Protein AF-A0A6M0C4G6-F1 (afdb_monomer_lite)

Radius of gyration: 16.26 Å; chains: 1; bounding box: 46×38×46 Å

Sequence (170 aa):
TSAQAKAVPDAPDVRMTTCKVRLADSQNDSQTIYLYQEQAMSANLGAPYRQRFLRLAPSADGQKVESASFKTLDPKSWVGLCQKPQAERTIRSRDMESKHCSVFLVPIENGFLGNTQPGGCPTNFRGAVKITNTIRLNATGMDTLDRGFDGEGNLIWGAKERPYQFRKSN

Secondary structure (DSSP, 8-state):
-HHHHHHSTT---EEEEEEEEEETTS---TT-EEEEEEEEETT-TTS-SEEEEEEEEE-TTSSSEEEEEEEES-HHHHTTGGGS-GGG-EE-GGGEEEEEEEEEEEEETTEEEEEEPTT-EE--GGG-SEEEEEEEEETTEEEEEEEEE-TT--EEES-SS--EEEE---

Foldseek 3Di:
DVVCPVVDPPDFQKDKDKDWAAAPPDDDDVQKTKMKMFIDGPVCLQDTPDIWIWIWGQDPVNQWTKTWTWGFPDVNVCRCLRVDPRVSRYDYPVRTDPGFFIWTWHDDPFGTWTKTPVQATADPPPQFRHKIKIWDDGPFGIWMWIFGAHPVGDTPDTDPPHTDDDGDDD

Structure (mmCIF, N/CA/C/O backbone):
data_AF-A0A6M0C4G6-F1
#
_entry.id   AF-A0A6M0C4G6-F1
#
loop_
_atom_site.group_PDB
_atom_site.id
_atom_site.type_symbol
_atom_site.label_atom_id
_atom_site.label_alt_id
_atom_site.label_comp_id
_atom_site.label_asym_id
_atom_site.label_entity_id
_atom_site.label_seq_id
_atom_site.pdbx_PDB_ins_code
_atom_site.Cartn_x
_atom_site.Cartn_y
_atom_site.Cartn_z
_atom_site.occupancy
_atom_site.B_iso_or_equiv
_atom_site.auth_seq_id
_atom_site.auth_comp_id
_atom_site.auth_asym_id
_atom_site.auth_atom_id
_atom_site.pdbx_PDB_model_num
ATOM 1 N N . THR A 1 1 ? -5.066 -1.066 -11.857 1.00 95.94 1 THR A N 1
ATOM 2 C CA . THR A 1 1 ? -4.243 -0.405 -12.887 1.00 95.94 1 THR A CA 1
ATOM 3 C C . THR A 1 1 ? -4.824 -0.580 -14.283 1.00 95.94 1 THR A C 1
ATOM 5 O O . THR A 1 1 ? -4.120 -0.383 -15.261 1.00 95.94 1 THR A O 1
ATOM 8 N N . SER A 1 2 ? -6.121 -0.871 -14.426 1.00 96.00 2 SER A N 1
ATOM 9 C CA . SER A 1 2 ? -6.701 -1.338 -15.692 1.00 96.00 2 SER A CA 1
ATOM 10 C C . SER A 1 2 ? -6.545 -0.364 -16.865 1.00 96.00 2 SER A C 1
ATOM 12 O O . SER A 1 2 ? -6.267 -0.797 -17.976 1.00 96.00 2 SER A O 1
ATOM 14 N N . ALA A 1 3 ? -6.656 0.951 -16.637 1.00 95.94 3 ALA A N 1
ATOM 15 C CA . ALA A 1 3 ? -6.401 1.945 -17.685 1.00 95.94 3 ALA A CA 1
ATOM 16 C C . ALA A 1 3 ? -4.941 1.904 -18.182 1.00 95.94 3 ALA A C 1
ATOM 18 O O . ALA A 1 3 ? -4.698 1.927 -19.384 1.00 95.94 3 ALA A O 1
ATOM 19 N N . GLN A 1 4 ? -3.979 1.768 -17.264 1.00 95.94 4 GLN A N 1
ATOM 20 C CA . GLN A 1 4 ? -2.562 1.616 -17.595 1.00 95.94 4 GLN A CA 1
ATOM 21 C C . GLN A 1 4 ? -2.297 0.299 -18.334 1.00 95.94 4 GLN A C 1
ATOM 23 O O . GLN A 1 4 ? -1.595 0.313 -19.337 1.00 95.94 4 GLN A O 1
ATOM 28 N N . ALA A 1 5 ? -2.885 -0.811 -17.881 1.00 95.75 5 ALA A N 1
ATOM 29 C CA . ALA A 1 5 ? -2.735 -2.125 -18.512 1.00 95.75 5 ALA A CA 1
ATOM 30 C C . ALA A 1 5 ? -3.264 -2.164 -19.957 1.00 95.75 5 ALA A C 1
ATOM 32 O O . ALA A 1 5 ? -2.698 -2.840 -20.805 1.00 95.75 5 ALA A O 1
ATOM 33 N N . LYS A 1 6 ? -4.322 -1.399 -20.262 1.00 96.19 6 LYS A N 1
ATOM 34 C CA . LYS A 1 6 ? -4.834 -1.245 -21.635 1.00 96.19 6 LYS A CA 1
ATOM 35 C C . LYS A 1 6 ? -3.913 -0.411 -22.529 1.00 96.19 6 LYS A C 1
ATOM 37 O O . LYS A 1 6 ? -3.844 -0.663 -23.724 1.00 96.19 6 LYS A O 1
ATOM 42 N N . ALA A 1 7 ? -3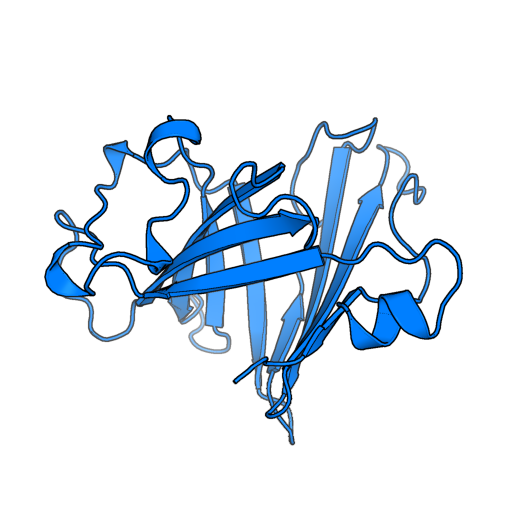.263 0.605 -21.965 1.00 96.12 7 ALA A N 1
ATOM 43 C CA . ALA A 1 7 ? -2.453 1.560 -22.721 1.00 96.12 7 ALA A CA 1
ATOM 44 C C . ALA A 1 7 ? -0.993 1.118 -22.906 1.00 96.12 7 ALA A C 1
ATOM 46 O O . ALA A 1 7 ? -0.309 1.609 -23.800 1.00 96.12 7 ALA A O 1
ATOM 47 N N . VAL A 1 8 ? -0.494 0.236 -22.041 1.00 93.62 8 VAL A N 1
ATOM 48 C CA . VAL A 1 8 ? 0.918 -0.138 -21.975 1.00 93.62 8 VAL A CA 1
ATOM 49 C C . VAL A 1 8 ? 1.044 -1.653 -22.145 1.00 93.62 8 VAL A C 1
ATOM 51 O O . VAL A 1 8 ? 0.585 -2.380 -21.262 1.00 93.62 8 VAL A O 1
ATOM 54 N N . PRO A 1 9 ? 1.696 -2.136 -23.221 1.00 91.69 9 PRO A N 1
ATOM 55 C CA . PRO A 1 9 ? 1.974 -3.558 -23.397 1.00 91.69 9 PRO A CA 1
ATOM 56 C C . PRO A 1 9 ? 2.662 -4.156 -22.167 1.00 91.69 9 PRO A C 1
ATOM 58 O O . PRO A 1 9 ? 3.514 -3.510 -21.550 1.00 91.69 9 PRO A O 1
ATOM 61 N N . ASP A 1 10 ? 2.248 -5.366 -21.794 1.00 88.94 10 ASP A N 1
ATOM 62 C CA . ASP A 1 10 ? 2.753 -6.145 -20.654 1.00 88.94 10 ASP A CA 1
ATOM 63 C C . ASP A 1 10 ? 2.579 -5.505 -19.265 1.00 88.94 10 ASP A C 1
ATOM 65 O O . ASP A 1 10 ? 2.985 -6.087 -18.253 1.00 88.94 10 ASP A O 1
ATOM 69 N N . ALA A 1 11 ? 1.950 -4.327 -19.161 1.00 92.38 11 ALA A N 1
ATOM 70 C CA . ALA A 1 11 ? 1.618 -3.763 -17.863 1.00 92.38 11 ALA A CA 1
ATOM 71 C C . ALA A 1 11 ? 0.510 -4.606 -17.206 1.00 92.38 11 ALA A C 1
ATOM 73 O O . ALA A 1 11 ? -0.558 -4.797 -17.792 1.00 92.38 11 ALA A O 1
ATOM 74 N N . PRO A 1 12 ? 0.719 -5.103 -15.977 1.00 93.44 12 PRO A N 1
ATOM 75 C CA . PRO A 1 12 ? -0.245 -5.985 -15.338 1.00 93.44 12 PRO A CA 1
ATOM 76 C C . PRO A 1 12 ? -1.522 -5.227 -14.956 1.00 93.44 12 PRO A C 1
ATOM 78 O O . PRO A 1 12 ? -1.481 -4.126 -14.391 1.00 93.44 12 PRO A O 1
ATOM 81 N N . ASP A 1 13 ? -2.672 -5.853 -15.205 1.00 96.75 13 ASP A N 1
ATOM 82 C CA . ASP A 1 13 ? -3.959 -5.386 -14.696 1.00 96.75 13 ASP A CA 1
ATOM 83 C C . ASP A 1 13 ? -4.171 -5.894 -13.265 1.00 96.75 13 ASP A C 1
ATOM 85 O O . ASP A 1 13 ? -4.595 -7.027 -13.028 1.00 96.75 13 ASP A O 1
ATOM 89 N N . VAL A 1 14 ? -3.831 -5.040 -12.305 1.00 97.06 14 VAL A N 1
ATOM 90 C CA . VAL A 1 14 ? -3.906 -5.303 -10.869 1.00 97.06 14 VAL A CA 1
ATOM 91 C C . VAL A 1 14 ? -5.049 -4.507 -10.257 1.00 97.06 14 VAL A C 1
ATOM 93 O O . VAL A 1 14 ? -5.119 -3.281 -10.410 1.00 97.06 14 VAL A O 1
ATOM 96 N N . ARG A 1 15 ? -5.888 -5.166 -9.463 1.00 97.31 15 ARG A N 1
ATOM 97 C CA . ARG A 1 15 ? -6.842 -4.517 -8.565 1.00 97.31 15 ARG A CA 1
ATOM 98 C C . ARG A 1 15 ? -6.265 -4.449 -7.157 1.00 97.31 15 ARG A C 1
ATOM 100 O O . ARG A 1 15 ? -5.757 -5.439 -6.639 1.00 97.31 15 ARG A O 1
ATOM 107 N N . MET A 1 16 ? -6.361 -3.270 -6.549 1.00 97.44 16 MET A N 1
ATOM 108 C CA . MET A 1 16 ? -6.092 -3.067 -5.130 1.00 97.44 16 MET A CA 1
ATOM 109 C C . MET A 1 16 ? -7.407 -2.731 -4.436 1.00 97.44 16 MET A C 1
ATOM 111 O O . MET A 1 16 ? -8.082 -1.784 -4.844 1.00 97.44 16 MET A O 1
ATOM 115 N N . THR A 1 17 ? -7.756 -3.496 -3.408 1.00 97.06 17 THR A N 1
ATOM 116 C CA . THR A 1 17 ? -8.945 -3.264 -2.584 1.00 97.06 17 THR A CA 1
ATOM 117 C C . THR A 1 17 ? -8.482 -2.940 -1.173 1.00 97.06 17 THR A C 1
ATOM 119 O O . THR A 1 17 ? -7.741 -3.719 -0.576 1.00 97.06 17 THR A O 1
ATOM 122 N N . THR A 1 18 ? -8.917 -1.798 -0.643 1.00 97.12 18 THR A N 1
ATOM 123 C CA . THR A 1 18 ? -8.549 -1.335 0.698 1.00 97.12 18 THR A CA 1
ATOM 124 C C . THR A 1 18 ? -9.803 -0.928 1.456 1.00 97.12 18 THR A C 1
ATOM 126 O O . THR A 1 18 ? -10.655 -0.226 0.914 1.00 97.12 18 THR A O 1
ATOM 129 N N . CYS A 1 19 ? -9.920 -1.337 2.715 1.00 97.75 19 CYS A N 1
ATOM 130 C CA . CYS A 1 19 ? -11.048 -0.986 3.571 1.00 97.75 19 CYS A CA 1
ATOM 131 C C . CYS A 1 19 ? -10.608 -0.743 5.013 1.00 97.75 19 CYS A C 1
ATOM 133 O O . CYS A 1 19 ? -9.617 -1.301 5.480 1.00 97.75 19 CYS A O 1
ATOM 135 N N . LYS A 1 20 ? -11.381 0.076 5.736 1.00 97.50 20 LYS A N 1
ATOM 136 C CA . LYS A 1 20 ? -11.206 0.261 7.178 1.00 97.50 20 LYS A CA 1
ATOM 137 C C . LYS A 1 20 ? -11.584 -1.018 7.924 1.00 97.50 20 LYS A C 1
ATOM 139 O O . LYS A 1 20 ? -12.613 -1.629 7.621 1.00 97.50 20 LYS A O 1
ATOM 144 N N . VAL A 1 21 ? -10.765 -1.372 8.908 1.00 97.19 21 VAL A N 1
ATOM 145 C CA . VAL A 1 21 ? -10.994 -2.479 9.842 1.00 97.19 21 VAL A CA 1
ATOM 146 C C . VAL A 1 21 ? -10.936 -1.964 11.278 1.00 97.19 21 VAL A C 1
ATOM 148 O O . VAL A 1 21 ? -10.357 -0.912 11.556 1.00 97.19 21 VAL A O 1
ATOM 151 N N . ARG A 1 22 ? -11.551 -2.699 12.201 1.00 95.56 22 ARG A N 1
ATOM 152 C CA . ARG A 1 22 ? -11.493 -2.429 13.639 1.00 95.56 22 ARG A CA 1
ATOM 153 C C . ARG A 1 22 ? -10.488 -3.370 14.291 1.00 95.56 22 ARG A C 1
ATOM 155 O O . ARG A 1 22 ? -10.634 -4.582 14.168 1.00 95.56 22 ARG A O 1
ATOM 162 N N . LEU A 1 23 ? -9.517 -2.822 15.016 1.00 95.06 23 LEU A N 1
ATOM 163 C CA . LEU A 1 23 ? -8.632 -3.609 15.872 1.00 95.06 23 LEU A CA 1
ATOM 164 C C . LEU A 1 23 ? -9.326 -3.841 17.222 1.00 95.06 23 LEU A C 1
ATOM 166 O O . LEU A 1 23 ? -9.609 -2.885 17.940 1.00 95.06 23 LEU A O 1
ATOM 170 N N . ALA A 1 24 ? -9.676 -5.091 17.530 1.00 94.19 24 ALA A N 1
ATOM 171 C CA . ALA A 1 24 ? -10.536 -5.432 18.669 1.00 94.19 24 ALA A CA 1
ATOM 172 C C . ALA A 1 24 ? -9.885 -5.189 20.037 1.00 94.19 24 ALA A C 1
ATOM 174 O O . ALA A 1 24 ? -10.585 -4.931 21.009 1.00 94.19 24 ALA A O 1
ATOM 175 N N . ASP A 1 25 ? -8.566 -5.311 20.092 1.00 92.06 25 ASP A N 1
ATOM 176 C CA . ASP A 1 25 ? -7.709 -5.221 21.273 1.00 92.06 25 ASP A CA 1
ATOM 177 C C . ASP A 1 25 ? -6.954 -3.883 21.358 1.00 92.06 25 ASP A C 1
ATOM 179 O O . ASP A 1 25 ? -6.072 -3.716 22.196 1.00 92.06 25 ASP A O 1
ATOM 183 N N . SER A 1 26 ? -7.303 -2.912 20.507 1.00 84.75 26 SER A N 1
ATOM 184 C CA . SER A 1 26 ? -6.768 -1.553 20.590 1.00 84.75 26 SER A CA 1
ATOM 185 C C . SER A 1 26 ? -7.469 -0.764 21.684 1.00 84.75 26 SER A C 1
ATOM 187 O O . SER A 1 26 ? -8.696 -0.790 21.786 1.00 84.75 26 SER A O 1
ATOM 189 N N . GLN A 1 27 ? -6.705 0.050 22.411 1.00 77.19 27 GLN A N 1
ATOM 190 C CA . GLN A 1 27 ? -7.290 1.197 23.097 1.00 77.19 27 GLN A CA 1
ATOM 191 C C . GLN A 1 27 ? -7.842 2.163 22.041 1.00 77.19 27 GLN A C 1
ATOM 193 O O . GLN A 1 27 ? -7.260 2.288 20.957 1.00 77.19 27 GLN A O 1
ATOM 198 N N . ASN A 1 28 ? -8.979 2.801 22.323 1.00 67.12 28 ASN A N 1
ATOM 199 C CA . ASN A 1 28 ? -9.562 3.806 21.434 1.00 67.12 28 ASN A CA 1
ATOM 200 C C . ASN A 1 28 ? -8.600 4.997 21.312 1.00 67.12 28 ASN A C 1
ATOM 202 O O . ASN A 1 28 ? -8.594 5.886 22.156 1.00 67.12 28 ASN A O 1
ATOM 206 N N . ASP A 1 29 ? -7.802 5.005 20.249 1.00 80.88 29 ASP A N 1
ATOM 207 C CA . ASP A 1 29 ? -7.014 6.150 19.812 1.00 80.88 29 ASP A CA 1
ATOM 208 C C . ASP A 1 29 ? -7.692 6.752 18.579 1.00 80.88 29 ASP A C 1
ATOM 210 O O . ASP A 1 29 ? -7.770 6.122 17.520 1.00 80.88 29 ASP A O 1
ATOM 214 N N . SER A 1 30 ? -8.209 7.971 18.725 1.00 83.81 30 SER A N 1
ATOM 215 C CA . SER A 1 30 ? -8.912 8.682 17.657 1.00 83.81 30 SER A CA 1
ATOM 216 C C . SER A 1 30 ? -7.998 9.080 16.494 1.00 83.81 30 SER A C 1
ATOM 218 O O . SER A 1 30 ? -8.504 9.376 15.410 1.00 83.81 30 SER A O 1
ATOM 220 N N . GLN A 1 31 ? -6.675 9.063 16.686 1.00 89.75 31 GLN A N 1
ATOM 221 C CA . GLN A 1 31 ? -5.692 9.426 15.665 1.00 89.75 31 GLN A CA 1
ATOM 222 C C . GLN A 1 31 ? -5.162 8.225 14.874 1.00 89.75 31 GLN A C 1
ATOM 224 O O . GLN A 1 31 ? -4.470 8.416 13.871 1.00 89.75 31 GLN A O 1
ATOM 229 N N . THR A 1 32 ? -5.512 6.999 15.275 1.00 95.12 32 THR A N 1
ATOM 230 C CA . THR A 1 32 ? -5.064 5.777 14.606 1.00 95.12 32 THR A CA 1
ATOM 231 C C . THR A 1 32 ? -6.171 5.164 13.746 1.00 95.12 32 THR A C 1
ATOM 233 O O . THR A 1 32 ? -7.294 4.917 14.188 1.00 95.12 32 THR A O 1
ATOM 236 N N . ILE A 1 33 ? -5.841 4.850 12.491 1.00 96.50 33 ILE A N 1
ATOM 237 C CA . ILE A 1 33 ? -6.727 4.148 11.557 1.00 96.50 33 ILE A CA 1
ATOM 238 C C . ILE A 1 33 ? -6.084 2.826 11.152 1.00 96.50 33 ILE A C 1
ATOM 240 O O . ILE A 1 33 ? -4.945 2.794 10.692 1.00 96.50 33 ILE A O 1
ATOM 244 N N . TYR A 1 34 ? -6.849 1.740 11.244 1.00 97.12 34 TYR A N 1
ATOM 245 C CA . TYR A 1 34 ? -6.453 0.441 10.712 1.00 97.12 34 TYR A CA 1
ATOM 246 C C . TYR A 1 34 ? -7.149 0.170 9.382 1.00 97.12 34 TYR A C 1
ATOM 248 O O . TYR A 1 34 ? -8.362 0.354 9.242 1.00 97.12 34 TYR A O 1
ATOM 256 N N . LEU A 1 35 ? -6.373 -0.290 8.405 1.00 98.12 35 LEU A N 1
ATOM 257 C CA . LEU A 1 35 ? -6.854 -0.713 7.098 1.00 98.12 35 LEU A CA 1
ATOM 258 C C . LEU A 1 35 ? -6.438 -2.159 6.836 1.00 98.12 35 LEU A C 1
ATOM 260 O O . LEU A 1 35 ? -5.374 -2.603 7.264 1.00 98.12 35 LEU A O 1
ATOM 264 N N . TYR A 1 36 ? -7.249 -2.868 6.067 1.00 98.31 36 TYR A N 1
ATOM 265 C CA . TYR A 1 36 ? -6.839 -4.080 5.373 1.00 98.31 36 TYR A CA 1
ATOM 266 C C . TYR A 1 36 ? -6.748 -3.778 3.879 1.00 98.31 36 TYR A C 1
ATOM 268 O O . TYR A 1 36 ? -7.592 -3.057 3.341 1.00 98.31 36 TYR A O 1
ATOM 276 N N . GLN A 1 37 ? -5.711 -4.301 3.229 1.00 98.12 37 GLN A N 1
ATOM 277 C CA . GLN A 1 37 ? -5.445 -4.110 1.810 1.00 98.12 37 GLN A CA 1
ATOM 278 C C . GLN A 1 37 ? -5.083 -5.437 1.146 1.00 98.12 37 GLN A C 1
ATOM 280 O O . GLN A 1 37 ? -4.150 -6.117 1.577 1.00 98.12 37 GLN A O 1
ATOM 285 N N . GLU A 1 38 ? -5.737 -5.732 0.029 1.00 97.56 38 GLU A N 1
ATOM 286 C CA . GLU A 1 38 ? -5.425 -6.847 -0.864 1.00 97.56 38 GLU A CA 1
ATOM 287 C C . GLU A 1 38 ? -5.057 -6.340 -2.265 1.00 97.56 38 GLU A C 1
ATOM 289 O O . GLU A 1 38 ? -5.577 -5.329 -2.743 1.00 97.56 38 GLU A O 1
ATOM 294 N N . GLN A 1 39 ? -4.133 -7.038 -2.921 1.00 97.69 39 GLN A N 1
ATOM 295 C CA . GLN A 1 39 ? -3.777 -6.846 -4.323 1.00 97.69 39 GLN A CA 1
ATOM 296 C C . GLN A 1 39 ? -3.919 -8.179 -5.054 1.00 97.69 39 GLN A C 1
ATOM 298 O O . GLN A 1 39 ? -3.357 -9.191 -4.625 1.00 97.69 39 GLN A O 1
ATOM 303 N N . ALA A 1 40 ? -4.651 -8.162 -6.160 1.00 97.81 40 ALA A N 1
ATOM 304 C CA . ALA A 1 40 ? -4.921 -9.323 -6.994 1.00 97.81 40 ALA A CA 1
ATOM 305 C C . ALA A 1 40 ? -4.857 -8.937 -8.474 1.00 97.81 40 ALA A C 1
ATOM 307 O O . ALA A 1 40 ? -5.049 -7.773 -8.830 1.00 97.81 40 ALA A O 1
ATOM 308 N N . MET A 1 41 ? -4.624 -9.913 -9.348 1.00 97.75 41 MET A N 1
ATOM 309 C CA . MET A 1 41 ? -4.854 -9.707 -10.779 1.00 97.75 41 MET A CA 1
ATOM 310 C C . MET A 1 41 ? -6.350 -9.485 -11.005 1.00 97.75 41 MET A C 1
ATOM 312 O O . MET A 1 41 ? -7.164 -10.203 -10.426 1.00 97.75 41 MET A O 1
ATOM 316 N N . SER A 1 42 ? -6.728 -8.534 -11.860 1.00 96.00 42 SER A N 1
ATOM 317 C CA . SER A 1 42 ? -8.141 -8.213 -12.120 1.00 96.00 42 SER A CA 1
ATOM 318 C C . SER A 1 42 ? -8.943 -9.424 -12.618 1.00 96.00 42 SER A C 1
ATOM 320 O O . SER A 1 42 ? -10.126 -9.535 -12.317 1.00 96.00 42 SER A O 1
ATOM 322 N N . ALA A 1 43 ? -8.288 -10.368 -13.301 1.00 96.19 43 ALA A N 1
ATOM 323 C CA . ALA A 1 43 ? -8.883 -11.624 -13.758 1.00 96.19 43 ALA A CA 1
ATOM 324 C C . ALA A 1 43 ? -9.105 -12.675 -12.646 1.00 96.19 43 ALA A C 1
ATOM 326 O O . ALA A 1 43 ? -9.799 -13.659 -12.879 1.00 96.19 43 ALA A O 1
ATOM 327 N N . ASN A 1 44 ? -8.518 -12.509 -11.454 1.00 96.62 44 ASN A N 1
ATOM 328 C CA . ASN A 1 44 ? -8.622 -13.476 -10.358 1.00 96.62 44 ASN A CA 1
ATOM 329 C C . ASN A 1 44 ? -8.605 -12.791 -8.980 1.00 96.62 44 ASN A C 1
ATOM 331 O O . ASN A 1 44 ? -7.650 -12.903 -8.209 1.00 96.62 44 ASN A O 1
ATOM 335 N N . LEU A 1 45 ? -9.688 -12.075 -8.664 1.00 95.62 45 LEU A N 1
ATOM 336 C CA . LEU A 1 45 ? -9.824 -11.349 -7.395 1.00 95.62 45 LEU A CA 1
ATOM 337 C C . LEU A 1 45 ? -9.895 -12.267 -6.163 1.00 95.62 45 LEU A C 1
ATOM 339 O O . LEU A 1 45 ? -9.578 -11.825 -5.065 1.00 95.62 45 LEU A O 1
ATOM 343 N N . GLY A 1 46 ? -10.271 -13.539 -6.339 1.00 96.44 46 GLY A N 1
ATOM 344 C CA . GLY A 1 46 ? -10.343 -14.529 -5.258 1.00 96.44 46 GLY A CA 1
ATOM 345 C C . GLY A 1 46 ? -8.986 -15.087 -4.816 1.00 96.44 46 GLY A C 1
ATOM 346 O O . GLY A 1 46 ? -8.928 -15.838 -3.847 1.00 96.44 46 GLY A O 1
ATOM 347 N N . ALA A 1 47 ? -7.893 -14.733 -5.498 1.00 97.06 47 ALA A N 1
ATOM 348 C CA . ALA A 1 47 ? -6.543 -15.179 -5.163 1.00 97.06 47 ALA A CA 1
ATOM 349 C C . ALA A 1 47 ? -5.566 -13.989 -5.086 1.00 97.06 47 ALA A C 1
ATOM 351 O O . ALA A 1 47 ? -4.684 -13.847 -5.942 1.00 97.06 47 ALA A O 1
ATOM 352 N N . PRO A 1 48 ? -5.702 -13.102 -4.080 1.00 97.88 48 PRO A N 1
ATOM 353 C CA . PRO A 1 48 ? -4.789 -11.980 -3.917 1.00 97.88 48 PRO A CA 1
ATOM 354 C C . PRO A 1 48 ? -3.366 -12.466 -3.633 1.00 97.88 48 PRO A C 1
ATOM 356 O O . PRO A 1 48 ? -3.117 -13.213 -2.686 1.00 97.88 48 PRO A O 1
ATOM 359 N N . TYR A 1 49 ? -2.408 -11.991 -4.429 1.00 95.69 49 TYR A N 1
ATOM 360 C CA . TYR A 1 49 ? -0.992 -12.338 -4.284 1.00 95.69 49 TYR A CA 1
ATOM 361 C C . TYR A 1 49 ? -0.302 -11.544 -3.166 1.00 95.69 49 TYR A C 1
ATOM 363 O O . TYR A 1 49 ? 0.803 -11.885 -2.739 1.00 95.69 49 TYR A O 1
ATOM 371 N N . ARG A 1 50 ? -0.922 -10.457 -2.688 1.00 95.12 50 ARG A N 1
ATOM 372 C CA . ARG A 1 50 ? -0.410 -9.654 -1.574 1.00 95.12 50 ARG A CA 1
ATOM 373 C C . ARG A 1 50 ? -1.553 -9.149 -0.710 1.00 95.12 50 ARG A C 1
ATOM 375 O O . ARG A 1 50 ? -2.467 -8.502 -1.204 1.00 95.12 50 ARG A O 1
ATOM 382 N N . GLN A 1 51 ? -1.438 -9.383 0.590 1.00 97.69 51 GLN A N 1
ATOM 383 C CA . GLN A 1 51 ? -2.358 -8.885 1.609 1.00 97.69 51 GLN A CA 1
ATOM 384 C C . GLN A 1 51 ? -1.566 -8.213 2.729 1.00 97.69 51 GLN A C 1
ATOM 386 O O . GLN A 1 51 ? -0.479 -8.688 3.079 1.00 97.69 51 GLN A O 1
ATOM 391 N N . ARG A 1 52 ? -2.056 -7.095 3.267 1.00 97.31 52 ARG A N 1
ATOM 392 C CA . ARG A 1 52 ? -1.433 -6.372 4.385 1.00 97.31 52 ARG A CA 1
ATOM 393 C C . ARG A 1 52 ? -2.494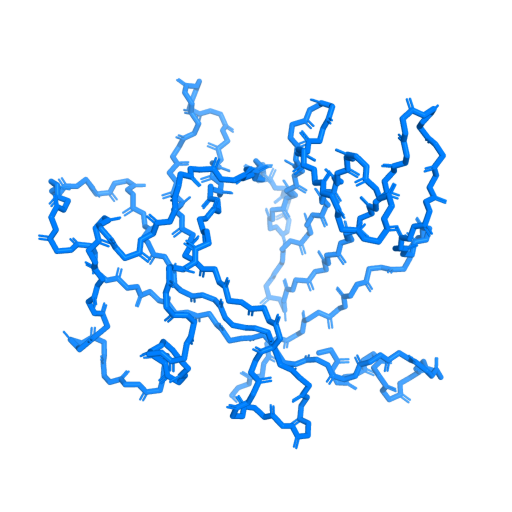 -5.772 5.294 1.00 97.31 52 ARG A C 1
ATOM 395 O O . ARG A 1 52 ? -3.479 -5.219 4.810 1.00 97.31 52 ARG A O 1
ATOM 402 N N . PHE A 1 53 ? -2.218 -5.784 6.591 1.00 98.00 53 PHE A N 1
ATOM 403 C CA . PHE A 1 53 ? -2.809 -4.810 7.498 1.00 98.00 53 PHE A CA 1
ATOM 404 C C . PHE A 1 53 ? -1.943 -3.554 7.495 1.00 98.00 53 PHE A C 1
ATOM 406 O O . PHE A 1 53 ? -0.712 -3.638 7.436 1.00 98.00 53 PHE A O 1
ATOM 413 N N . LEU A 1 54 ? -2.585 -2.393 7.519 1.00 97.75 54 LEU A N 1
ATOM 414 C CA . LEU A 1 54 ? -1.930 -1.096 7.594 1.00 97.75 54 LEU A CA 1
ATOM 415 C C . LEU A 1 54 ? -2.420 -0.360 8.837 1.00 97.75 54 LEU A C 1
ATOM 417 O O . LEU A 1 54 ? -3.617 -0.357 9.120 1.00 97.75 54 LEU A O 1
ATOM 421 N N . ARG A 1 55 ? -1.505 0.301 9.539 1.00 97.19 55 ARG A N 1
ATOM 422 C CA . ARG A 1 55 ? -1.818 1.280 10.580 1.00 97.19 55 ARG A CA 1
ATOM 423 C C . ARG A 1 55 ? -1.398 2.653 10.080 1.00 97.19 55 ARG A C 1
ATOM 425 O O . ARG A 1 55 ? -0.217 2.851 9.806 1.00 97.19 55 ARG A O 1
ATOM 432 N N . LEU A 1 56 ? -2.350 3.572 9.991 1.00 97.38 56 LEU A N 1
ATOM 433 C CA . LEU A 1 56 ? -2.106 4.990 9.767 1.00 97.38 56 LEU A CA 1
ATOM 434 C C . LEU A 1 56 ? -2.144 5.707 11.115 1.00 97.38 56 LEU A C 1
ATOM 436 O O . LEU A 1 56 ? -3.150 5.609 11.815 1.00 97.38 56 LEU A O 1
ATOM 440 N N . ALA A 1 57 ? -1.072 6.406 11.463 1.00 96.75 57 ALA A N 1
ATOM 441 C CA . ALA A 1 57 ? -0.982 7.229 12.668 1.00 96.75 57 ALA A CA 1
ATOM 442 C C . ALA A 1 57 ? -0.006 8.398 12.430 1.00 96.75 57 ALA A C 1
ATOM 444 O O . ALA A 1 57 ? 0.823 8.307 11.518 1.00 96.75 57 ALA A O 1
ATOM 445 N N . PRO A 1 58 ? -0.063 9.487 13.214 1.00 96.69 58 PRO A N 1
ATOM 446 C CA . PRO A 1 58 ? 0.989 10.500 13.202 1.00 96.69 58 PRO A CA 1
ATOM 447 C C . PRO A 1 58 ? 2.374 9.875 13.444 1.00 96.69 58 PRO A C 1
ATOM 449 O O . PRO A 1 58 ? 2.515 8.936 14.230 1.00 96.69 58 PRO A O 1
ATOM 452 N N . SER A 1 59 ? 3.409 10.377 12.767 1.00 94.75 59 SER A N 1
ATOM 453 C CA . SER A 1 59 ? 4.798 10.037 13.089 1.00 94.75 59 SER A CA 1
ATOM 454 C C . SER A 1 59 ? 5.177 10.558 14.478 1.00 94.75 59 SER A C 1
ATOM 456 O O . SER A 1 59 ? 4.512 11.432 15.024 1.00 94.75 59 SER A O 1
ATOM 458 N N . ALA A 1 60 ? 6.271 10.045 15.048 1.00 90.69 60 ALA A N 1
ATOM 459 C CA . ALA A 1 60 ? 6.712 10.416 16.397 1.00 90.69 60 ALA A CA 1
ATOM 460 C C . ALA A 1 60 ? 6.964 11.929 16.582 1.00 90.69 60 ALA A C 1
ATOM 462 O O . ALA A 1 60 ? 6.789 12.448 17.677 1.00 90.69 60 ALA A O 1
ATOM 463 N N . ASP A 1 61 ? 7.349 12.633 15.514 1.00 91.81 61 ASP A N 1
ATOM 464 C CA . ASP A 1 61 ? 7.542 14.091 15.477 1.00 91.81 61 ASP A CA 1
ATOM 465 C C . ASP A 1 61 ? 6.263 14.882 15.115 1.00 91.81 61 ASP A C 1
ATOM 467 O O . ASP A 1 61 ? 6.282 16.112 15.044 1.00 91.81 61 ASP A O 1
ATOM 471 N N . GLY A 1 62 ? 5.155 14.187 14.837 1.00 92.50 62 GLY A N 1
ATOM 472 C CA . GLY A 1 62 ? 3.878 14.765 14.419 1.00 92.50 62 GLY A CA 1
ATOM 473 C C . GLY A 1 62 ? 3.877 15.414 13.029 1.00 92.50 62 GLY A C 1
ATOM 474 O O . GLY A 1 62 ? 2.864 15.988 12.640 1.00 92.50 62 GLY A O 1
ATOM 475 N N . GLN A 1 63 ? 4.976 15.340 12.269 1.00 93.19 63 GLN A N 1
ATOM 476 C CA . GLN A 1 63 ? 5.120 16.057 10.992 1.00 93.19 63 GLN A CA 1
ATOM 477 C C . GLN A 1 63 ? 4.597 15.273 9.781 1.00 93.19 63 GLN A C 1
ATOM 479 O O . GLN A 1 63 ? 4.426 15.833 8.697 1.00 93.19 63 GLN A O 1
ATOM 484 N N . LYS A 1 64 ? 4.392 13.960 9.925 1.00 96.88 64 LYS A N 1
ATOM 485 C CA . LYS A 1 64 ? 4.018 13.042 8.840 1.00 96.88 64 LYS A CA 1
ATOM 486 C C . LYS A 1 64 ? 2.927 12.089 9.309 1.00 96.88 64 LYS A C 1
ATOM 488 O O . LYS A 1 64 ? 2.697 11.918 10.503 1.00 96.88 64 LYS A O 1
ATOM 493 N N . VAL A 1 65 ? 2.305 11.397 8.361 1.00 97.62 65 VAL A N 1
ATOM 494 C CA . VAL A 1 65 ? 1.495 10.207 8.656 1.00 97.62 65 VAL A CA 1
ATOM 495 C C . VAL A 1 65 ? 2.342 8.968 8.374 1.00 97.62 65 VAL A C 1
ATOM 497 O O . VAL A 1 65 ? 2.769 8.751 7.240 1.00 97.62 65 VAL A O 1
ATOM 500 N N . GLU A 1 66 ? 2.602 8.149 9.391 1.00 97.69 66 GLU A N 1
ATOM 501 C CA . GLU A 1 66 ? 3.202 6.825 9.226 1.00 97.69 66 GLU A CA 1
ATOM 502 C C . GLU A 1 66 ? 2.118 5.836 8.782 1.00 97.69 66 GLU A C 1
ATOM 504 O O . GLU A 1 66 ? 1.161 5.577 9.507 1.00 97.69 66 GLU A O 1
ATOM 509 N N . SER A 1 67 ? 2.301 5.240 7.606 1.00 97.75 67 SER A N 1
ATOM 510 C CA . SER A 1 67 ? 1.599 4.041 7.158 1.00 97.75 67 SER A CA 1
ATOM 511 C C . SER A 1 67 ? 2.470 2.817 7.431 1.00 97.75 67 SER A C 1
ATOM 513 O O . SER A 1 67 ? 3.256 2.398 6.574 1.00 97.75 67 SER A O 1
ATOM 515 N N . ALA A 1 68 ? 2.333 2.241 8.624 1.00 96.94 68 ALA A N 1
ATOM 516 C CA . ALA A 1 68 ? 3.015 1.011 9.016 1.00 96.94 68 ALA A CA 1
ATOM 517 C C . ALA A 1 68 ? 2.301 -0.213 8.426 1.00 96.94 68 ALA A C 1
ATOM 519 O O . ALA A 1 68 ? 1.079 -0.309 8.486 1.00 96.94 68 ALA A O 1
ATOM 520 N N . SER A 1 69 ? 3.059 -1.156 7.871 1.00 96.38 69 SER A N 1
ATOM 521 C CA . SER A 1 69 ? 2.551 -2.363 7.220 1.00 96.38 69 SER A CA 1
ATOM 522 C C . SER A 1 69 ? 2.916 -3.622 7.998 1.00 96.38 69 SER A C 1
ATOM 524 O O . SER A 1 69 ? 4.075 -3.833 8.367 1.00 96.38 69 SER A O 1
ATOM 526 N N . PHE A 1 70 ? 1.9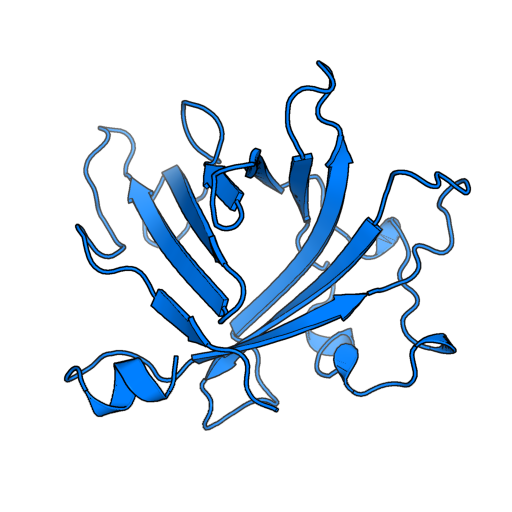21 -4.487 8.167 1.00 96.81 70 PHE A N 1
ATOM 527 C CA . PHE A 1 70 ? 2.018 -5.773 8.843 1.00 96.81 70 PHE A CA 1
ATOM 528 C C . PHE A 1 70 ? 1.564 -6.876 7.885 1.00 96.81 70 PHE A C 1
ATOM 530 O O . PHE A 1 70 ? 0.589 -6.718 7.137 1.00 96.81 70 PHE A O 1
ATOM 537 N N . LYS A 1 71 ? 2.296 -7.990 7.864 1.00 95.69 71 LYS A N 1
ATOM 538 C CA . LYS A 1 71 ? 1.863 -9.196 7.150 1.00 95.69 71 LYS A CA 1
ATOM 539 C C . LYS A 1 71 ? 0.792 -9.911 7.971 1.00 95.69 71 LYS A C 1
ATOM 541 O O . LYS A 1 71 ? 0.762 -9.795 9.191 1.00 95.69 71 LYS A O 1
ATOM 546 N N . THR A 1 72 ? -0.086 -10.628 7.285 1.00 94.50 72 THR A N 1
ATOM 547 C CA . THR A 1 72 ? -1.107 -11.470 7.912 1.00 94.50 72 THR A CA 1
ATOM 548 C C . THR A 1 72 ? -0.506 -12.840 8.221 1.00 94.50 72 THR A C 1
ATOM 550 O O . THR A 1 72 ? 0.139 -13.408 7.338 1.00 94.50 72 THR A O 1
ATOM 553 N N . LEU A 1 73 ? -0.778 -13.411 9.394 1.00 95.81 73 LEU A N 1
ATOM 554 C CA . LEU A 1 73 ? -0.319 -14.770 9.717 1.00 95.81 73 LEU A CA 1
ATOM 555 C C . LEU A 1 73 ? -1.095 -15.866 8.969 1.00 95.81 73 LEU A C 1
ATOM 557 O O . LEU A 1 73 ? -0.550 -16.934 8.711 1.00 95.81 73 LEU A O 1
ATOM 561 N N . ASP A 1 74 ? -2.340 -15.588 8.571 1.00 95.88 74 ASP A N 1
ATOM 562 C CA . ASP A 1 74 ? -3.172 -16.504 7.783 1.00 95.88 74 ASP A CA 1
ATOM 563 C C . ASP A 1 74 ? -3.836 -15.786 6.595 1.00 95.88 74 ASP A C 1
ATOM 565 O O . ASP A 1 74 ? -5.005 -15.403 6.667 1.00 95.88 74 ASP A O 1
ATOM 569 N N . PRO A 1 75 ? -3.111 -15.583 5.479 1.00 95.31 75 PRO A N 1
ATOM 570 C CA . PRO A 1 75 ? -3.638 -14.869 4.318 1.00 95.31 75 PRO A CA 1
ATOM 571 C C . PRO A 1 75 ? -4.921 -15.481 3.734 1.00 95.31 75 PRO A C 1
ATOM 573 O O . PRO A 1 75 ? -5.708 -14.774 3.112 1.00 95.31 75 PRO A O 1
ATOM 576 N N . LYS A 1 76 ? -5.165 -16.790 3.889 1.00 96.19 76 LYS A N 1
ATOM 577 C CA . LYS A 1 76 ? -6.353 -17.425 3.292 1.00 96.19 76 LYS A CA 1
ATOM 578 C C . LYS A 1 76 ? -7.640 -16.978 3.987 1.00 96.19 76 LYS A C 1
ATOM 580 O O . LYS A 1 76 ? -8.645 -16.778 3.311 1.00 96.19 76 LYS A O 1
ATOM 585 N N . SER A 1 77 ? -7.591 -16.752 5.298 1.00 96.25 77 SER A N 1
ATOM 586 C CA . SER A 1 77 ? -8.750 -16.333 6.098 1.00 96.25 77 SER A CA 1
ATOM 587 C C . SER A 1 77 ? -9.202 -14.886 5.864 1.00 96.25 77 SER A C 1
ATOM 589 O O . SER A 1 77 ? -10.317 -14.527 6.247 1.00 96.25 77 SER A O 1
ATOM 591 N N . TRP A 1 78 ? -8.371 -14.053 5.228 1.00 97.44 78 TRP A N 1
ATOM 592 C CA . TRP A 1 78 ? -8.653 -12.625 5.022 1.00 97.44 78 TRP A CA 1
ATOM 593 C C . TRP A 1 78 ? -9.058 -12.261 3.594 1.00 97.44 78 TRP A C 1
ATOM 595 O O . TRP A 1 78 ? -9.488 -11.129 3.354 1.00 97.44 78 TRP A O 1
ATOM 605 N N . VAL A 1 79 ? -8.977 -13.209 2.654 1.00 98.12 79 VAL A N 1
ATOM 606 C CA . VAL A 1 79 ? -9.440 -13.001 1.278 1.00 98.12 79 VAL A CA 1
ATOM 607 C C . VAL A 1 79 ? -10.894 -12.542 1.304 1.00 98.12 79 VAL A C 1
ATOM 609 O O . VAL A 1 79 ? -11.757 -13.195 1.892 1.00 98.12 79 VAL A O 1
ATOM 612 N N . GLY A 1 80 ? -11.175 -11.407 0.669 1.00 97.19 80 GLY A N 1
ATOM 613 C CA . GLY A 1 80 ? -12.542 -10.915 0.583 1.00 97.19 80 GLY A CA 1
ATOM 614 C C . GLY A 1 80 ? -13.049 -10.183 1.840 1.00 97.19 80 GLY A C 1
ATOM 615 O O . GLY A 1 80 ? -14.255 -9.960 1.982 1.00 97.19 80 GLY A O 1
ATOM 616 N N . LEU A 1 81 ? -12.176 -9.804 2.786 1.00 97.94 81 LEU A N 1
ATOM 617 C CA . LEU A 1 81 ? -12.594 -9.102 4.010 1.00 97.94 81 LEU A CA 1
ATOM 618 C C . LEU A 1 81 ? -13.313 -7.775 3.710 1.00 97.94 81 LEU A C 1
ATOM 620 O O . LEU A 1 81 ? -14.265 -7.410 4.401 1.00 97.94 81 LEU A O 1
ATOM 624 N N . CYS A 1 82 ? -12.888 -7.053 2.671 1.00 97.44 82 CYS A N 1
ATOM 625 C CA . CYS A 1 82 ? -13.469 -5.759 2.316 1.00 97.44 82 CYS A CA 1
ATOM 626 C C . CYS A 1 82 ? -14.876 -5.843 1.712 1.00 97.44 82 CYS A C 1
ATOM 628 O O . CYS A 1 82 ? -15.557 -4.824 1.618 1.00 97.44 82 CYS A O 1
ATOM 630 N N . GLN A 1 83 ? -15.330 -7.037 1.348 1.00 96.44 83 GLN A N 1
ATOM 631 C CA . GLN A 1 83 ? -16.650 -7.317 0.802 1.00 96.44 83 GLN A CA 1
ATOM 632 C C . GLN A 1 83 ? -17.662 -7.564 1.933 1.00 96.44 83 GLN A C 1
ATOM 634 O O . GLN A 1 83 ? -18.863 -7.424 1.721 1.00 96.44 83 GLN A O 1
ATOM 639 N N . LYS A 1 84 ? -17.190 -7.864 3.152 1.00 97.25 84 LYS A N 1
ATOM 640 C CA . LYS A 1 84 ? -18.044 -8.004 4.339 1.00 97.25 84 LYS A CA 1
ATOM 641 C C . LYS A 1 84 ? -18.567 -6.646 4.822 1.00 97.25 84 LYS A C 1
ATOM 643 O O . LYS A 1 84 ? -17.898 -5.633 4.586 1.00 97.25 84 LYS A O 1
ATOM 648 N N . PRO A 1 85 ? -19.698 -6.582 5.544 1.00 97.12 85 PRO A N 1
ATOM 649 C CA . PRO A 1 85 ? -20.150 -5.371 6.229 1.00 97.12 85 PRO A CA 1
ATOM 650 C C . PRO A 1 85 ? -19.092 -4.807 7.183 1.00 97.12 85 PRO A C 1
ATOM 652 O O . PRO A 1 85 ? -18.340 -5.554 7.805 1.00 97.12 85 PRO A O 1
ATOM 655 N N . GLN A 1 86 ? -19.043 -3.481 7.352 1.00 93.12 86 GLN A N 1
ATOM 656 C CA . GLN A 1 86 ? -18.022 -2.833 8.189 1.00 93.12 86 GLN A CA 1
ATOM 657 C C . GLN A 1 86 ? -18.005 -3.352 9.639 1.00 93.12 86 GLN A C 1
ATOM 659 O O . GLN A 1 86 ? -16.932 -3.454 10.228 1.00 93.12 86 GLN A O 1
ATOM 664 N N . ALA A 1 87 ? -19.163 -3.722 10.198 1.00 94.38 87 ALA A N 1
ATOM 665 C CA . ALA A 1 87 ? -19.271 -4.290 11.544 1.00 94.38 87 ALA A CA 1
ATOM 666 C C . ALA A 1 87 ? -18.514 -5.627 11.702 1.00 94.38 87 ALA A C 1
ATOM 668 O O . ALA A 1 87 ? -18.005 -5.932 12.779 1.00 94.38 87 ALA A O 1
ATOM 669 N N . GLU A 1 88 ? -18.379 -6.392 10.618 1.00 96.25 88 GLU A N 1
ATOM 670 C CA . GLU A 1 88 ? -17.707 -7.695 10.596 1.00 96.25 88 GLU A CA 1
ATOM 671 C C . GLU A 1 88 ? -16.208 -7.595 10.282 1.00 96.25 88 GLU A C 1
ATOM 673 O O . GLU A 1 88 ? -15.469 -8.567 10.437 1.00 96.25 88 GLU A O 1
ATOM 678 N N . ARG A 1 89 ? -15.721 -6.416 9.874 1.00 97.25 89 ARG A N 1
ATOM 679 C CA . ARG A 1 89 ? -14.311 -6.173 9.536 1.00 97.25 89 ARG A CA 1
ATOM 680 C C . ARG A 1 89 ? -13.472 -5.951 10.791 1.00 97.25 89 ARG A C 1
ATOM 682 O O . ARG A 1 89 ? -12.923 -4.873 11.011 1.00 97.25 89 ARG A O 1
ATOM 689 N N . THR A 1 90 ? -13.416 -6.967 11.641 1.00 96.25 90 THR A N 1
ATOM 690 C CA . THR A 1 90 ? -12.680 -6.941 12.906 1.00 96.25 90 THR A CA 1
ATOM 691 C C . THR A 1 90 ? -11.426 -7.806 12.808 1.00 96.25 90 THR A C 1
ATOM 693 O O . THR A 1 90 ? -11.502 -8.954 12.380 1.00 96.25 90 THR A O 1
ATOM 696 N N . ILE A 1 91 ? -10.295 -7.258 13.247 1.00 96.25 91 ILE A N 1
ATOM 697 C CA . ILE A 1 91 ? -8.992 -7.930 13.339 1.00 96.25 91 ILE A CA 1
ATOM 698 C C . ILE A 1 91 ? -8.471 -7.862 14.781 1.00 96.25 91 ILE A C 1
ATOM 700 O O . ILE A 1 91 ? -8.976 -7.079 15.592 1.00 96.25 91 ILE A O 1
ATOM 704 N N . ARG A 1 92 ? -7.462 -8.667 15.110 1.00 96.06 92 ARG A N 1
ATOM 705 C CA . ARG A 1 92 ? -6.747 -8.662 16.396 1.00 96.06 92 ARG A CA 1
ATOM 706 C C . ARG A 1 92 ? -5.246 -8.515 16.170 1.00 96.06 92 ARG A C 1
ATOM 708 O O . ARG A 1 92 ? -4.740 -8.933 15.131 1.00 96.06 92 ARG A O 1
ATOM 715 N N . SER A 1 93 ? -4.504 -8.024 17.162 1.00 94.50 93 SER A N 1
ATOM 716 C CA . SER A 1 93 ? -3.040 -7.900 17.041 1.00 94.50 93 SER A CA 1
ATOM 717 C C . SER A 1 93 ? -2.361 -9.237 16.753 1.00 94.50 93 SER A C 1
ATOM 719 O O . SER A 1 93 ? -1.416 -9.298 15.973 1.00 94.50 93 SER A O 1
ATOM 721 N N . ARG A 1 94 ? -2.904 -10.328 17.308 1.00 95.62 94 ARG A N 1
ATOM 722 C CA . ARG A 1 94 ? -2.428 -11.700 17.072 1.00 95.62 94 ARG A CA 1
ATOM 723 C C . ARG A 1 94 ? -2.604 -12.206 15.638 1.00 95.62 94 ARG A C 1
ATOM 725 O O . ARG A 1 94 ? -2.119 -13.287 15.348 1.00 95.62 94 ARG A O 1
ATOM 732 N N . ASP A 1 95 ? -3.341 -11.498 14.784 1.00 96.06 95 ASP A N 1
ATOM 733 C CA . ASP A 1 95 ? -3.546 -11.885 13.383 1.00 96.06 95 ASP A CA 1
ATOM 734 C C . ASP A 1 95 ? -2.407 -11.358 12.482 1.00 96.06 95 ASP A C 1
ATOM 736 O O . ASP A 1 95 ? -2.331 -11.683 11.290 1.00 96.06 95 ASP A O 1
ATOM 740 N N . MET A 1 96 ? -1.524 -10.528 13.051 1.00 95.31 96 MET A N 1
ATOM 741 C CA . MET A 1 96 ? -0.497 -9.763 12.356 1.00 95.31 96 MET A CA 1
ATOM 742 C C . MET A 1 96 ? 0.907 -10.207 12.778 1.00 95.31 96 MET A C 1
ATOM 744 O O . MET A 1 96 ? 1.162 -10.492 13.946 1.00 95.31 96 MET A O 1
ATOM 748 N N . GLU A 1 97 ? 1.842 -10.215 11.831 1.00 95.12 97 GLU A N 1
ATOM 749 C CA . GLU A 1 97 ? 3.274 -10.275 12.141 1.00 95.12 97 GLU A CA 1
ATOM 750 C C . GLU A 1 97 ? 3.767 -8.954 12.759 1.00 95.12 97 GLU A C 1
ATOM 752 O O . GLU A 1 97 ? 3.049 -7.951 12.814 1.00 95.12 97 GLU A O 1
ATOM 757 N N . SER A 1 98 ? 5.036 -8.924 13.178 1.00 91.06 98 SER A N 1
ATOM 758 C CA . SER A 1 98 ? 5.700 -7.683 13.575 1.00 91.06 98 SER A CA 1
ATOM 759 C C . SER A 1 98 ? 5.725 -6.657 12.433 1.00 91.06 98 SER A C 1
ATOM 761 O O . SER A 1 98 ? 5.597 -6.984 11.247 1.00 91.06 98 SER A O 1
ATOM 763 N N . LYS A 1 99 ? 5.879 -5.376 12.801 1.00 90.88 99 LYS A N 1
ATOM 764 C CA . LYS A 1 99 ? 5.952 -4.269 11.838 1.00 90.88 99 LYS A CA 1
ATOM 765 C C . LYS A 1 99 ? 7.026 -4.565 10.792 1.00 90.88 99 LYS A C 1
ATOM 767 O O . LYS A 1 99 ? 8.207 -4.635 11.118 1.00 90.88 99 LYS A O 1
ATOM 772 N N . HIS A 1 100 ? 6.611 -4.689 9.535 1.00 85.12 100 HIS A N 1
ATOM 773 C CA . HIS A 1 100 ? 7.503 -5.089 8.453 1.00 85.12 100 HIS A CA 1
ATOM 774 C C . HIS A 1 100 ? 8.158 -3.889 7.765 1.00 85.12 100 HIS A C 1
ATOM 776 O O . HIS A 1 100 ? 9.344 -3.912 7.451 1.00 85.12 100 HIS A O 1
ATOM 782 N N . CYS A 1 101 ? 7.376 -2.846 7.491 1.00 92.81 101 CYS A N 1
ATOM 783 C CA . CYS A 1 101 ? 7.826 -1.679 6.741 1.00 92.81 101 CYS A CA 1
ATOM 784 C C . CYS A 1 101 ? 6.906 -0.490 7.017 1.00 92.81 101 CYS A C 1
ATOM 786 O O . CYS A 1 101 ? 5.733 -0.695 7.329 1.00 92.81 101 CYS A O 1
ATOM 788 N N . SER A 1 102 ? 7.410 0.730 6.853 1.00 96.12 102 SER A N 1
ATOM 789 C CA . SER A 1 102 ? 6.615 1.953 6.966 1.00 96.12 102 SER A CA 1
ATOM 790 C C . SER A 1 102 ? 6.817 2.847 5.749 1.00 96.12 102 SER A C 1
ATOM 792 O O . SER A 1 102 ? 7.925 2.960 5.225 1.00 96.12 102 SER A O 1
ATOM 794 N N . VAL A 1 103 ? 5.739 3.505 5.328 1.00 97.56 103 VAL A N 1
ATOM 795 C CA . VAL A 1 103 ? 5.763 4.619 4.372 1.00 97.56 103 VAL A CA 1
ATOM 796 C C . VAL A 1 103 ? 5.316 5.873 5.110 1.00 97.56 103 VAL A C 1
ATOM 798 O O . VAL A 1 103 ? 4.283 5.858 5.768 1.00 97.56 103 VAL A O 1
ATOM 801 N N . PHE A 1 104 ? 6.076 6.957 5.002 1.00 98.06 104 PHE A N 1
ATOM 802 C CA . PHE A 1 104 ? 5.774 8.233 5.641 1.00 98.06 104 PHE A CA 1
ATOM 803 C C . PHE A 1 104 ? 5.209 9.202 4.614 1.00 98.06 104 PHE A C 1
ATOM 805 O O . PHE A 1 104 ? 5.895 9.549 3.651 1.00 98.06 104 PHE A O 1
ATOM 812 N N . LEU A 1 105 ? 3.963 9.613 4.823 1.00 98.25 105 LEU A N 1
ATOM 813 C CA . LEU A 1 105 ? 3.208 10.502 3.952 1.00 98.25 105 LEU A CA 1
ATOM 814 C C . LEU A 1 105 ? 3.358 11.947 4.431 1.00 98.25 105 LEU A C 1
ATOM 816 O O . LEU A 1 105 ? 3.095 12.247 5.597 1.00 98.25 105 LEU A O 1
ATOM 820 N N . VAL A 1 106 ? 3.739 12.831 3.515 1.00 97.62 106 VAL A N 1
ATOM 821 C CA . VAL A 1 106 ? 3.709 14.286 3.693 1.00 97.62 106 VAL A CA 1
ATOM 822 C C . VAL A 1 106 ? 2.608 14.884 2.817 1.00 97.62 106 VAL A C 1
ATOM 824 O O . VAL A 1 106 ? 2.433 14.425 1.680 1.00 97.62 106 VAL A O 1
ATOM 827 N N . PRO A 1 107 ? 1.850 15.876 3.311 1.00 95.94 107 PRO A N 1
ATOM 828 C CA . PRO A 1 107 ? 0.905 16.597 2.474 1.00 95.94 107 PRO A CA 1
ATOM 829 C C . PRO A 1 107 ? 1.653 17.365 1.378 1.00 95.94 107 PRO A C 1
ATOM 831 O O . PRO A 1 107 ? 2.738 17.904 1.591 1.00 95.94 107 PRO A O 1
ATOM 834 N N . ILE A 1 108 ? 1.053 17.405 0.196 1.00 96.56 108 ILE A N 1
ATOM 835 C CA . ILE A 1 108 ? 1.453 18.236 -0.943 1.00 96.56 108 ILE A CA 1
ATOM 836 C C . ILE A 1 108 ? 0.197 18.933 -1.476 1.00 96.56 108 ILE A C 1
ATOM 838 O O . ILE A 1 108 ? -0.912 18.523 -1.140 1.00 96.56 108 ILE A O 1
ATOM 842 N N . GLU A 1 109 ? 0.353 19.935 -2.344 1.00 94.00 109 GLU A N 1
ATOM 843 C CA . GLU A 1 109 ? -0.756 20.761 -2.863 1.00 94.00 109 GLU A CA 1
ATOM 844 C C . GLU A 1 109 ? -2.008 19.954 -3.264 1.00 94.00 109 GLU A C 1
ATOM 846 O O . GLU A 1 109 ? -3.122 20.314 -2.907 1.00 94.00 109 GLU A O 1
ATOM 851 N N . ASN A 1 110 ? -1.821 18.819 -3.948 1.00 92.00 110 ASN A N 1
ATOM 852 C CA . ASN A 1 110 ? -2.909 18.009 -4.504 1.00 92.00 110 ASN A CA 1
ATOM 853 C C . ASN A 1 110 ? -2.951 16.566 -3.963 1.00 92.00 110 ASN A C 1
ATOM 855 O O . ASN A 1 110 ? -3.324 15.635 -4.685 1.00 92.00 110 ASN A O 1
ATOM 859 N N . GLY A 1 111 ? -2.553 16.363 -2.702 1.00 96.44 111 GLY A N 1
ATOM 860 C CA . GLY A 1 111 ? -2.679 15.078 -2.012 1.00 96.44 111 GLY A CA 1
ATOM 861 C C . GLY A 1 111 ? -1.506 14.769 -1.088 1.00 96.44 111 GLY A C 1
ATOM 862 O O . GLY A 1 111 ? -1.145 15.590 -0.253 1.00 96.44 111 GLY A O 1
ATOM 863 N N . PHE A 1 112 ? -0.917 13.578 -1.219 1.00 97.94 112 PHE A N 1
ATOM 864 C CA . PHE A 1 112 ? 0.187 13.142 -0.357 1.00 97.94 112 PHE A CA 1
ATOM 865 C C . PHE A 1 112 ? 1.328 12.527 -1.158 1.00 97.94 112 PHE A C 1
ATOM 867 O O . PHE A 1 112 ? 1.099 11.784 -2.115 1.00 97.94 112 PHE A O 1
ATOM 874 N N . LEU A 1 113 ? 2.556 12.787 -0.716 1.00 98.19 113 LEU A N 1
ATOM 875 C CA . LEU A 1 113 ? 3.753 12.084 -1.159 1.00 98.19 113 LEU A CA 1
ATOM 876 C C . LEU A 1 113 ? 4.244 11.178 -0.027 1.00 98.19 113 LEU A C 1
ATOM 878 O O . LEU A 1 113 ? 4.543 11.642 1.066 1.00 98.19 113 LEU A O 1
ATOM 882 N N . GLY A 1 114 ? 4.315 9.881 -0.289 1.00 97.81 114 GLY A N 1
ATOM 883 C CA . GLY A 1 114 ? 4.777 8.855 0.633 1.00 97.81 114 GLY A CA 1
ATOM 884 C C . GLY A 1 114 ? 6.134 8.320 0.233 1.00 97.81 114 GLY A C 1
ATOM 885 O O . GLY A 1 114 ? 6.342 8.018 -0.938 1.00 97.81 114 GLY A O 1
ATOM 886 N N . ASN A 1 115 ? 7.037 8.148 1.193 1.00 97.81 115 ASN A N 1
ATOM 887 C CA . ASN A 1 115 ? 8.283 7.420 0.972 1.00 97.81 115 ASN A CA 1
ATOM 888 C C . ASN A 1 115 ? 8.587 6.491 2.147 1.00 97.81 115 ASN A C 1
ATOM 890 O O . ASN A 1 115 ? 8.320 6.828 3.301 1.00 97.81 115 ASN A O 1
ATOM 894 N N . THR A 1 116 ? 9.189 5.337 1.870 1.00 96.88 116 THR A N 1
ATOM 895 C CA . THR A 1 116 ? 9.898 4.571 2.908 1.00 96.88 116 THR A CA 1
ATOM 896 C C . THR A 1 116 ? 10.996 5.418 3.547 1.00 96.88 116 THR A C 1
ATOM 898 O O . THR A 1 116 ? 11.521 6.328 2.900 1.00 96.88 116 THR A O 1
ATOM 901 N N . GLN A 1 117 ? 11.388 5.103 4.787 1.00 91.75 117 GLN A N 1
ATOM 902 C CA . GLN A 1 117 ? 12.528 5.772 5.426 1.00 91.75 117 GLN A CA 1
ATOM 903 C C . GLN A 1 117 ? 13.810 5.703 4.567 1.00 91.75 117 GLN A C 1
ATOM 905 O O . GLN A 1 117 ? 13.944 4.792 3.735 1.00 91.75 117 GLN A O 1
ATOM 910 N N . PRO A 1 118 ? 14.785 6.612 4.779 1.00 87.44 118 PRO A N 1
ATOM 911 C CA . PRO A 1 118 ? 16.130 6.439 4.241 1.00 87.44 118 PRO A CA 1
ATOM 912 C C . PRO A 1 118 ? 16.649 5.038 4.570 1.00 87.44 118 PRO A C 1
ATOM 914 O O . PRO A 1 118 ? 16.465 4.545 5.678 1.00 87.44 118 PRO A O 1
ATOM 917 N N . GLY A 1 119 ? 17.239 4.360 3.589 1.00 87.81 119 GLY A N 1
ATOM 918 C CA . GLY A 1 119 ? 17.637 2.959 3.762 1.00 87.81 119 GLY A CA 1
ATOM 919 C C . GLY A 1 119 ? 16.549 1.929 3.435 1.00 87.81 119 GLY A C 1
ATOM 920 O O . GLY A 1 119 ? 16.889 0.766 3.271 1.00 87.81 119 GLY A O 1
ATOM 921 N N . GLY A 1 120 ? 15.298 2.332 3.189 1.00 93.38 120 GLY A N 1
ATOM 922 C CA . GLY A 1 120 ? 14.220 1.421 2.792 1.00 93.38 120 GLY A CA 1
ATOM 923 C C . GLY A 1 120 ? 13.828 0.434 3.896 1.00 93.38 120 GLY A C 1
ATOM 924 O O . GLY A 1 120 ? 14.098 0.653 5.076 1.00 93.38 120 GLY A O 1
ATOM 925 N N . CYS A 1 121 ? 13.168 -0.653 3.509 1.00 94.50 121 CYS A N 1
ATOM 926 C CA . CYS A 1 121 ? 12.773 -1.739 4.402 1.00 94.50 121 CYS A CA 1
ATOM 927 C C . CYS A 1 121 ? 13.520 -3.030 4.041 1.00 94.50 121 CYS A C 1
ATOM 929 O O . CYS A 1 121 ? 13.749 -3.274 2.854 1.00 94.50 121 CYS A O 1
ATOM 931 N N . PRO A 1 122 ? 13.879 -3.875 5.019 1.00 93.31 122 PRO A N 1
ATOM 932 C CA . PRO A 1 122 ? 14.523 -5.150 4.739 1.00 93.31 122 PRO A CA 1
ATOM 933 C C . PRO A 1 122 ? 13.571 -6.094 3.995 1.00 93.31 122 PRO A C 1
ATOM 935 O O . PRO A 1 122 ? 12.368 -6.150 4.269 1.00 93.31 122 PRO A O 1
ATOM 938 N N . THR A 1 123 ? 14.110 -6.855 3.050 1.00 92.06 123 THR A N 1
ATOM 939 C CA . THR A 1 123 ? 13.377 -7.887 2.311 1.00 92.06 123 THR A CA 1
ATOM 940 C C . THR A 1 123 ? 14.320 -9.027 1.940 1.00 92.06 123 THR A C 1
ATOM 942 O O . THR A 1 123 ? 15.529 -8.892 2.046 1.00 92.06 123 THR A O 1
ATOM 945 N N . ASN A 1 124 ? 13.762 -10.160 1.535 1.00 92.00 124 ASN A N 1
ATOM 946 C CA 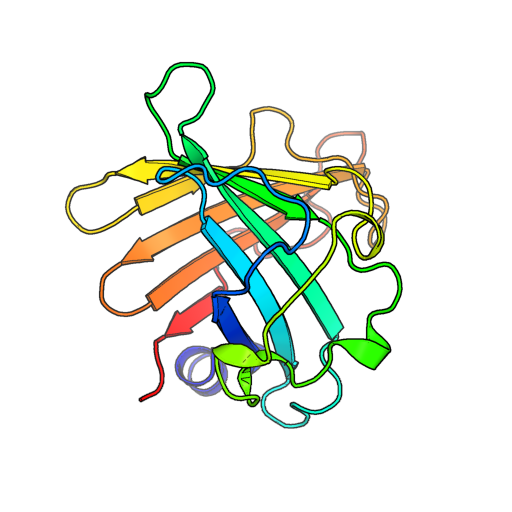. ASN A 1 124 ? 14.478 -11.265 0.892 1.00 92.00 124 ASN A CA 1
ATOM 947 C C . ASN A 1 124 ? 13.803 -11.653 -0.438 1.00 92.00 124 ASN A C 1
ATOM 949 O O . ASN A 1 124 ? 13.992 -12.746 -0.971 1.00 92.00 124 ASN A O 1
ATOM 953 N N . PHE A 1 125 ? 12.949 -10.770 -0.963 1.00 89.88 125 PHE A N 1
ATOM 954 C CA . PHE A 1 125 ? 12.140 -11.047 -2.139 1.00 89.88 125 PHE A CA 1
ATOM 955 C C . PHE A 1 125 ? 12.969 -10.927 -3.420 1.00 89.88 125 PHE A C 1
ATOM 957 O O . PHE A 1 125 ? 13.492 -9.855 -3.729 1.00 89.88 125 PHE A O 1
ATOM 964 N N . ARG A 1 126 ? 13.037 -12.022 -4.190 1.00 91.06 126 ARG A N 1
ATOM 965 C CA . ARG A 1 126 ? 13.701 -12.092 -5.506 1.00 91.06 126 ARG A CA 1
ATOM 966 C C . ARG A 1 126 ? 15.144 -11.563 -5.491 1.00 91.06 126 ARG A C 1
ATOM 968 O O . ARG A 1 126 ? 15.531 -10.819 -6.383 1.00 91.06 126 ARG A O 1
ATOM 975 N N . GLY A 1 127 ? 15.909 -11.915 -4.457 1.00 92.56 127 GLY A N 1
ATOM 976 C CA . GLY A 1 127 ? 17.317 -11.526 -4.312 1.00 92.56 127 GLY A CA 1
ATOM 977 C C . GLY A 1 127 ? 17.554 -10.120 -3.753 1.00 92.56 127 GLY A C 1
ATOM 978 O O . GLY A 1 127 ? 18.703 -9.741 -3.561 1.00 92.56 127 GLY A O 1
ATOM 979 N N . ALA A 1 128 ? 16.501 -9.343 -3.468 1.00 95.38 128 ALA A N 1
ATOM 980 C CA . ALA A 1 128 ? 16.661 -8.022 -2.864 1.00 95.38 128 ALA A CA 1
ATOM 981 C C . ALA A 1 128 ? 16.882 -8.180 -1.367 1.00 95.38 128 ALA A C 1
ATOM 983 O O . ALA A 1 128 ? 16.205 -8.993 -0.738 1.00 95.38 128 ALA A O 1
ATOM 984 N N . VAL A 1 129 ? 17.757 -7.348 -0.805 1.00 96.06 129 VAL A N 1
ATOM 985 C CA . VAL A 1 129 ? 17.924 -7.190 0.648 1.00 96.06 129 VAL A CA 1
ATOM 986 C C . VAL A 1 129 ? 17.167 -5.969 1.170 1.00 96.06 129 VAL A C 1
ATOM 988 O O . VAL A 1 129 ? 16.849 -5.873 2.354 1.00 96.06 129 VAL A O 1
ATOM 991 N N . LYS A 1 130 ? 16.841 -5.034 0.271 1.00 95.56 130 LYS A N 1
ATOM 992 C CA . LYS A 1 130 ? 16.182 -3.766 0.576 1.00 95.56 130 LYS A CA 1
ATOM 993 C C . LYS A 1 130 ? 15.069 -3.480 -0.423 1.00 95.56 130 LYS A C 1
ATOM 995 O O . LYS A 1 130 ? 15.247 -3.641 -1.624 1.00 95.56 130 LYS A O 1
ATOM 1000 N N . ILE A 1 131 ? 13.936 -2.990 0.065 1.00 95.44 131 ILE A N 1
ATOM 1001 C CA . ILE A 1 131 ? 12.859 -2.431 -0.753 1.00 95.44 131 ILE A CA 1
ATOM 1002 C C . ILE A 1 131 ? 12.673 -0.949 -0.430 1.00 95.44 131 ILE A C 1
ATOM 1004 O O . ILE A 1 131 ? 12.707 -0.545 0.731 1.00 95.44 131 ILE A O 1
ATOM 1008 N N . THR A 1 132 ? 12.444 -0.134 -1.452 1.00 96.19 132 THR A N 1
ATOM 1009 C CA . THR A 1 132 ? 11.919 1.227 -1.284 1.00 96.19 132 THR A CA 1
ATOM 1010 C C . THR A 1 132 ? 10.551 1.325 -1.925 1.00 96.19 132 THR A C 1
ATOM 1012 O O . THR A 1 132 ? 10.291 0.657 -2.929 1.00 96.19 132 THR A O 1
ATOM 1015 N N . ASN A 1 133 ? 9.706 2.175 -1.358 1.00 95.94 133 ASN A N 1
ATOM 1016 C CA . ASN A 1 133 ? 8.406 2.488 -1.917 1.00 95.94 133 ASN A CA 1
ATOM 1017 C C . ASN A 1 133 ? 8.213 4.003 -1.938 1.00 95.94 133 ASN A C 1
ATOM 1019 O O . ASN A 1 133 ? 8.435 4.670 -0.925 1.00 95.94 133 ASN A O 1
ATOM 1023 N N . THR A 1 134 ? 7.798 4.518 -3.093 1.00 96.88 134 THR A N 1
ATOM 1024 C CA . THR A 1 134 ? 7.318 5.892 -3.255 1.00 96.88 134 THR A CA 1
ATOM 1025 C C . THR A 1 134 ? 5.850 5.843 -3.655 1.00 96.88 134 THR A C 1
ATOM 1027 O O . THR A 1 134 ? 5.470 5.083 -4.547 1.00 96.88 134 THR A O 1
ATOM 1030 N N . ILE A 1 135 ? 5.018 6.645 -2.999 1.00 97.25 135 ILE A N 1
ATOM 1031 C CA . ILE A 1 135 ? 3.580 6.746 -3.249 1.00 97.25 135 ILE A CA 1
ATOM 1032 C C . ILE A 1 135 ? 3.239 8.195 -3.550 1.00 97.25 135 ILE A C 1
ATOM 1034 O O . ILE A 1 135 ? 3.641 9.087 -2.815 1.00 97.25 135 ILE A O 1
ATOM 1038 N N . ARG A 1 136 ? 2.429 8.438 -4.573 1.00 97.75 136 ARG A N 1
ATOM 1039 C CA . ARG A 1 136 ? 1.738 9.710 -4.762 1.00 97.75 136 ARG A CA 1
ATOM 1040 C C . ARG A 1 136 ? 0.237 9.464 -4.733 1.00 97.75 136 ARG A C 1
ATOM 1042 O O . ARG A 1 136 ? -0.302 8.811 -5.622 1.00 97.75 136 ARG A O 1
ATOM 1049 N N . LEU A 1 137 ? -0.426 9.977 -3.705 1.00 97.25 137 LEU A N 1
ATOM 1050 C CA . LEU A 1 137 ? -1.880 9.954 -3.567 1.00 97.25 137 LEU A CA 1
ATOM 1051 C C . LEU A 1 137 ? -2.453 11.275 -4.063 1.00 97.25 137 LEU A C 1
ATOM 1053 O O . LEU A 1 137 ? -1.910 12.334 -3.759 1.00 97.25 137 LEU A O 1
ATOM 1057 N N . ASN A 1 138 ? -3.565 11.209 -4.786 1.00 95.69 138 ASN A N 1
ATOM 1058 C CA . ASN A 1 138 ? -4.355 12.371 -5.183 1.00 95.69 138 ASN A CA 1
ATOM 1059 C C . ASN A 1 138 ? -5.850 12.009 -5.224 1.00 95.69 138 ASN A C 1
ATOM 1061 O O . ASN A 1 138 ? -6.241 10.869 -4.957 1.00 95.69 138 ASN A O 1
ATOM 1065 N N . ALA A 1 139 ? -6.702 12.973 -5.579 1.00 94.06 139 ALA A N 1
ATOM 1066 C CA . ALA A 1 139 ? -8.153 12.782 -5.616 1.00 94.06 139 ALA A CA 1
ATOM 1067 C C . ALA A 1 139 ? -8.599 11.592 -6.495 1.00 94.06 139 ALA A C 1
ATOM 1069 O O . ALA A 1 139 ? -9.550 10.886 -6.142 1.00 94.06 139 ALA A O 1
ATOM 1070 N N . THR A 1 140 ? -7.879 11.333 -7.592 1.00 93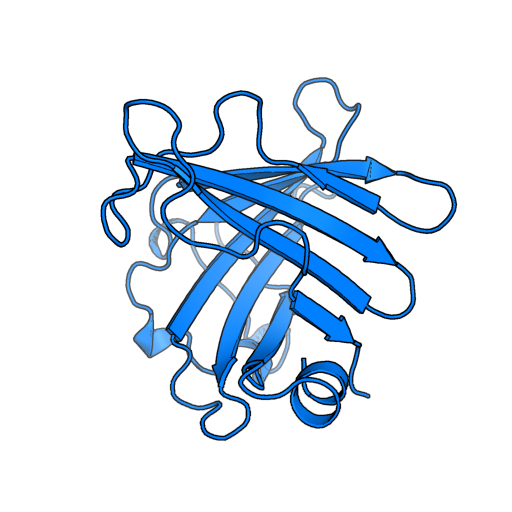.50 140 THR A N 1
ATOM 1071 C CA . THR A 1 140 ? -8.221 10.326 -8.613 1.00 93.50 140 THR A CA 1
ATOM 1072 C C . THR A 1 140 ? -7.659 8.930 -8.326 1.00 93.50 140 THR A C 1
ATOM 1074 O O . THR A 1 140 ? -8.148 7.938 -8.875 1.00 93.50 140 THR A O 1
ATOM 1077 N N . GLY A 1 141 ? -6.657 8.812 -7.451 1.00 95.69 141 GLY A N 1
ATOM 1078 C CA . GLY A 1 141 ? -6.069 7.521 -7.113 1.00 95.69 141 GLY A CA 1
ATOM 1079 C C . GLY A 1 141 ? -4.660 7.597 -6.535 1.00 95.69 141 GLY A C 1
ATOM 1080 O O . GLY A 1 141 ? -4.307 8.530 -5.816 1.00 95.69 141 GLY A O 1
ATOM 1081 N N . MET A 1 142 ? -3.876 6.566 -6.839 1.00 97.19 142 MET A N 1
ATOM 1082 C CA . MET A 1 142 ? -2.546 6.337 -6.295 1.00 97.19 142 MET A CA 1
ATOM 1083 C C . MET A 1 142 ? -1.573 5.930 -7.397 1.00 97.19 142 MET A C 1
ATOM 1085 O O . MET A 1 142 ? -1.819 4.963 -8.117 1.00 97.19 142 MET A O 1
ATOM 1089 N N . ASP A 1 143 ? -0.440 6.616 -7.465 1.00 97.12 143 ASP A N 1
ATOM 1090 C CA . ASP A 1 143 ? 0.735 6.147 -8.189 1.00 97.12 143 ASP A CA 1
ATOM 1091 C C . ASP A 1 143 ? 1.714 5.553 -7.178 1.00 97.12 143 ASP A C 1
ATOM 1093 O O . ASP A 1 143 ? 1.986 6.171 -6.149 1.00 97.12 143 ASP A O 1
ATOM 1097 N N . THR A 1 144 ? 2.227 4.351 -7.426 1.00 96.00 144 THR A N 1
ATOM 1098 C CA . THR A 1 144 ? 3.172 3.711 -6.505 1.00 96.00 144 THR A CA 1
ATOM 1099 C C . THR A 1 144 ? 4.322 3.024 -7.227 1.00 96.00 144 THR A C 1
ATOM 1101 O O . THR A 1 144 ? 4.132 2.384 -8.263 1.00 96.00 144 THR A O 1
ATOM 1104 N N . LEU A 1 145 ? 5.525 3.181 -6.681 1.00 95.19 145 LEU A N 1
ATOM 1105 C CA . LEU A 1 145 ? 6.767 2.655 -7.225 1.00 95.19 145 LEU A CA 1
ATOM 1106 C C . LEU A 1 145 ? 7.495 1.839 -6.154 1.00 95.19 145 LEU A C 1
ATOM 1108 O O . LEU A 1 145 ? 8.151 2.400 -5.278 1.00 95.19 145 LEU A O 1
ATOM 1112 N N . ASP A 1 146 ? 7.376 0.515 -6.247 1.00 93.69 146 ASP A N 1
ATOM 1113 C CA . ASP A 1 146 ? 8.146 -0.444 -5.454 1.00 93.69 146 ASP A CA 1
ATOM 1114 C C . ASP A 1 146 ? 9.437 -0.823 -6.190 1.00 93.69 146 ASP A C 1
ATOM 1116 O O . ASP A 1 146 ? 9.400 -1.207 -7.363 1.00 93.69 146 ASP A O 1
ATOM 1120 N N . ARG A 1 147 ? 10.575 -0.751 -5.494 1.00 95.25 147 ARG A N 1
ATOM 1121 C CA . ARG A 1 147 ? 11.899 -1.094 -6.040 1.00 95.25 147 ARG A CA 1
ATOM 1122 C C . ARG A 1 147 ? 12.694 -1.941 -5.065 1.00 95.25 147 ARG A C 1
ATOM 1124 O O . ARG A 1 147 ? 12.812 -1.559 -3.900 1.00 95.25 147 ARG A O 1
ATOM 1131 N N . GLY A 1 148 ? 13.250 -3.044 -5.553 1.00 96.19 148 GLY A N 1
ATOM 1132 C CA . GLY A 1 148 ? 14.130 -3.933 -4.804 1.00 96.19 148 GLY A CA 1
ATOM 1133 C C . GLY A 1 148 ? 15.590 -3.725 -5.167 1.00 96.19 148 GLY A C 1
ATOM 1134 O O . GLY A 1 148 ? 15.928 -3.632 -6.347 1.00 96.19 148 GLY A O 1
ATOM 1135 N N . PHE A 1 149 ? 16.440 -3.691 -4.149 1.00 96.31 149 PHE A N 1
ATOM 1136 C CA . PHE A 1 149 ? 17.876 -3.490 -4.265 1.00 96.31 149 PHE A CA 1
ATOM 1137 C C . PHE A 1 149 ? 18.636 -4.644 -3.613 1.00 96.31 149 PHE A C 1
ATOM 1139 O O . PHE A 1 149 ? 18.200 -5.164 -2.578 1.00 96.31 149 PHE A O 1
ATOM 1146 N N . ASP A 1 150 ? 19.757 -5.036 -4.213 1.00 95.56 150 ASP A N 1
ATOM 1147 C CA . ASP A 1 150 ? 20.711 -5.975 -3.615 1.00 95.56 150 ASP A CA 1
ATOM 1148 C C . ASP A 1 150 ? 21.573 -5.305 -2.521 1.00 95.56 150 ASP A C 1
ATOM 1150 O O . ASP A 1 150 ? 21.346 -4.150 -2.144 1.00 95.56 150 ASP A O 1
ATOM 1154 N N . GLY A 1 151 ? 22.529 -6.056 -1.963 1.00 93.38 151 GLY A N 1
ATOM 1155 C CA . GLY A 1 151 ? 23.429 -5.575 -0.906 1.00 93.38 151 GLY A CA 1
ATOM 1156 C C 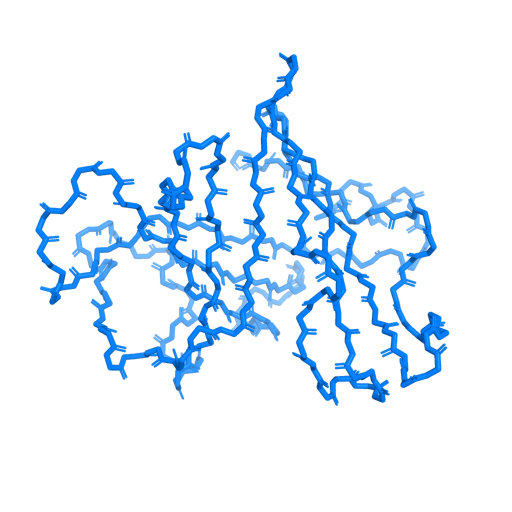. GLY A 1 151 ? 24.422 -4.501 -1.350 1.00 93.38 151 GLY A C 1
ATOM 1157 O O . GLY A 1 151 ? 24.923 -3.763 -0.505 1.00 93.38 151 GLY A O 1
ATOM 1158 N N . GLU A 1 152 ? 24.664 -4.376 -2.652 1.00 94.38 152 GLU A N 1
ATOM 1159 C CA . GLU A 1 152 ? 25.546 -3.367 -3.248 1.00 94.38 152 GLU A CA 1
ATOM 1160 C C . GLU A 1 152 ? 24.775 -2.091 -3.628 1.00 94.38 152 GLU A C 1
ATOM 1162 O O . GLU A 1 152 ? 25.370 -1.058 -3.932 1.00 94.38 152 GLU A O 1
ATOM 1167 N N . GLY A 1 153 ? 23.440 -2.131 -3.563 1.00 92.94 153 GLY A N 1
ATOM 1168 C CA . GLY A 1 153 ? 22.566 -1.014 -3.905 1.00 92.94 153 GLY A CA 1
ATOM 1169 C C . GLY A 1 153 ? 22.138 -0.990 -5.373 1.00 92.94 153 GLY A C 1
ATOM 1170 O O . GLY A 1 153 ? 21.556 0.009 -5.807 1.00 92.94 153 GLY A O 1
ATOM 1171 N N . ASN A 1 154 ? 22.359 -2.066 -6.131 1.00 94.88 154 ASN A N 1
ATOM 1172 C CA . ASN A 1 154 ? 21.887 -2.168 -7.508 1.00 94.88 154 ASN A CA 1
ATOM 1173 C C . ASN A 1 154 ? 20.381 -2.449 -7.535 1.00 94.88 154 ASN A C 1
ATOM 1175 O O . ASN A 1 154 ? 19.865 -3.261 -6.765 1.00 94.88 154 ASN A O 1
ATOM 1179 N N . LEU A 1 155 ? 19.658 -1.793 -8.448 1.00 94.44 155 LEU A N 1
ATOM 1180 C CA . LEU A 1 155 ? 18.241 -2.069 -8.688 1.00 94.44 155 LEU A CA 1
ATOM 1181 C C . LEU A 1 155 ? 18.095 -3.419 -9.399 1.00 94.44 155 LEU A C 1
ATOM 1183 O O . LEU A 1 155 ? 18.463 -3.536 -10.567 1.00 94.44 155 LEU A O 1
ATOM 1187 N N . ILE A 1 156 ? 17.493 -4.402 -8.731 1.00 95.19 156 ILE A N 1
ATOM 1188 C CA . ILE A 1 156 ? 17.333 -5.755 -9.287 1.00 95.19 156 ILE A CA 1
ATOM 1189 C C . ILE A 1 156 ? 15.914 -6.047 -9.787 1.00 95.19 156 ILE A C 1
ATOM 1191 O O . ILE A 1 156 ? 15.721 -6.865 -10.682 1.00 95.19 156 ILE A O 1
ATOM 1195 N N . TRP A 1 157 ? 14.901 -5.378 -9.231 1.00 92.31 157 TRP A N 1
ATOM 1196 C CA . TRP A 1 157 ? 13.527 -5.460 -9.720 1.00 92.31 157 TRP A CA 1
ATOM 1197 C C . TRP A 1 157 ? 12.729 -4.207 -9.362 1.00 92.31 157 TRP A C 1
ATOM 1199 O O . TRP A 1 157 ? 13.056 -3.465 -8.435 1.00 92.31 157 TRP A O 1
ATOM 1209 N N . GLY A 1 158 ? 11.632 -4.008 -10.090 1.00 87.12 158 GLY A N 1
ATOM 1210 C CA . GLY A 1 158 ? 10.833 -2.788 -10.038 1.00 87.12 158 GLY A CA 1
ATOM 1211 C C . GLY A 1 158 ? 11.155 -1.879 -11.219 1.00 87.12 158 GLY A C 1
ATOM 1212 O O . GLY A 1 158 ? 12.235 -1.942 -11.806 1.00 87.12 158 GLY A O 1
ATOM 1213 N N . ALA A 1 159 ? 10.188 -1.057 -11.612 1.00 84.00 159 ALA A N 1
ATOM 1214 C CA . ALA A 1 159 ? 10.393 -0.130 -12.713 1.00 84.00 159 ALA A CA 1
ATOM 1215 C C . ALA A 1 159 ? 11.397 0.963 -12.312 1.00 84.00 159 ALA A C 1
ATOM 1217 O O . ALA A 1 159 ? 11.412 1.413 -11.166 1.00 84.00 159 ALA A O 1
ATOM 1218 N N . LYS A 1 160 ? 12.208 1.426 -13.271 1.00 79.81 160 LYS A N 1
ATOM 1219 C CA . LYS A 1 160 ? 13.093 2.580 -13.049 1.00 79.81 160 LYS A CA 1
ATOM 1220 C C . LYS A 1 160 ? 12.280 3.851 -12.795 1.00 79.81 160 LYS A C 1
ATOM 1222 O O . LYS A 1 160 ? 12.525 4.541 -11.812 1.00 79.81 160 LYS A O 1
ATOM 1227 N N . GLU A 1 161 ? 11.284 4.103 -13.646 1.00 81.31 161 GLU A N 1
ATOM 1228 C CA . GLU A 1 161 ? 10.534 5.370 -13.647 1.00 81.31 161 GLU A CA 1
ATOM 1229 C C . GLU A 1 161 ? 9.012 5.208 -13.696 1.00 81.31 161 GLU A C 1
ATOM 1231 O O . GLU A 1 161 ? 8.287 6.147 -13.391 1.00 81.31 161 GLU A O 1
ATOM 1236 N N . ARG A 1 162 ? 8.494 4.034 -14.078 1.00 88.69 162 ARG A N 1
ATOM 1237 C CA . ARG A 1 162 ? 7.060 3.848 -14.336 1.00 88.69 162 ARG A CA 1
ATOM 1238 C C . ARG A 1 162 ? 6.332 3.320 -13.091 1.00 88.69 162 ARG A C 1
ATOM 1240 O O . ARG A 1 162 ? 6.425 2.122 -12.825 1.00 88.69 162 ARG A O 1
ATOM 1247 N N . PRO A 1 163 ? 5.580 4.147 -12.343 1.00 94.50 163 PRO A N 1
ATOM 1248 C CA . PRO A 1 163 ? 4.785 3.652 -11.227 1.00 94.50 163 PRO A CA 1
ATOM 1249 C C . PRO A 1 163 ? 3.596 2.818 -11.719 1.00 94.50 163 PRO A C 1
ATOM 1251 O O . PRO A 1 163 ? 3.086 3.015 -12.827 1.00 94.50 163 PRO A O 1
ATOM 1254 N N . TYR A 1 164 ? 3.096 1.936 -10.858 1.00 95.38 164 TYR A N 1
ATOM 1255 C CA . TYR A 1 164 ? 1.748 1.393 -10.993 1.00 95.38 164 TYR A CA 1
ATOM 1256 C C . TYR A 1 164 ? 0.739 2.521 -10.790 1.00 95.38 164 TYR A C 1
ATOM 1258 O O . TYR A 1 164 ? 0.809 3.232 -9.787 1.00 95.38 164 TYR A O 1
ATOM 1266 N N . GLN A 1 165 ? -0.212 2.659 -11.712 1.00 96.88 165 GLN A N 1
ATOM 1267 C CA . GLN A 1 165 ? -1.233 3.706 -11.673 1.00 96.88 165 GLN A CA 1
ATOM 1268 C C . GLN A 1 165 ? -2.583 3.115 -11.264 1.00 96.88 165 GLN A C 1
ATOM 1270 O O . GLN A 1 165 ? -3.363 2.618 -12.083 1.00 96.88 165 GLN A O 1
ATOM 1275 N N . PHE A 1 166 ? -2.872 3.143 -9.967 1.00 97.31 166 PHE A N 1
ATOM 1276 C CA . PHE A 1 166 ? -4.182 2.787 -9.440 1.00 97.31 166 PHE A CA 1
ATOM 1277 C C . PHE A 1 166 ? -5.109 3.994 -9.557 1.00 97.31 166 PHE A C 1
ATOM 1279 O O . PHE A 1 166 ? -4.796 5.092 -9.097 1.00 97.31 166 PHE A O 1
ATOM 1286 N N . ARG A 1 167 ? -6.263 3.802 -10.187 1.00 96.75 167 ARG A N 1
ATOM 1287 C CA . ARG A 1 167 ? -7.328 4.804 -10.275 1.00 96.75 167 ARG A CA 1
ATOM 1288 C C . ARG A 1 167 ? -8.559 4.234 -9.597 1.00 96.75 167 ARG A C 1
ATOM 1290 O O . ARG A 1 167 ? -8.797 3.029 -9.701 1.00 96.75 167 ARG A O 1
ATOM 1297 N N . LYS A 1 168 ? -9.278 5.080 -8.858 1.00 91.50 168 LYS A N 1
ATOM 1298 C CA . LYS A 1 168 ? -10.498 4.665 -8.160 1.00 91.50 168 LYS A CA 1
ATOM 1299 C C . LYS A 1 168 ? -11.498 4.144 -9.194 1.00 91.50 168 LYS A C 1
ATOM 1301 O O . LYS A 1 168 ? -11.755 4.814 -10.190 1.00 91.50 168 LYS A O 1
ATOM 1306 N N . SER A 1 169 ? -12.021 2.948 -8.965 1.00 83.25 169 SER A N 1
ATOM 1307 C CA . SER A 1 169 ? -13.218 2.464 -9.646 1.00 83.25 169 SER A CA 1
ATOM 1308 C C . SER A 1 169 ? -14.409 2.772 -8.750 1.00 83.25 169 SER A C 1
ATOM 1310 O O . SER A 1 169 ? -14.327 2.486 -7.552 1.00 83.25 169 SER A O 1
ATOM 1312 N N . ASN A 1 170 ? -15.462 3.350 -9.325 1.00 55.50 170 ASN A N 1
ATOM 1313 C CA . ASN A 1 170 ? -16.759 3.466 -8.659 1.00 55.50 170 ASN A CA 1
ATOM 1314 C C . ASN A 1 170 ? -17.323 2.084 -8.314 1.00 55.50 170 ASN A C 1
ATOM 1316 O O . ASN A 1 170 ? -17.010 1.121 -9.056 1.00 55.50 170 ASN A O 1
#

pLDDT: mean 94.33, std 5.26, range [55.5, 98.31]